Protein AF-A0A245ZNH6-F1 (afdb_monomer_lite)

Structure (mmCIF, N/CA/C/O backbone):
data_AF-A0A245ZNH6-F1
#
_entry.id   AF-A0A245ZNH6-F1
#
loop_
_atom_site.group_P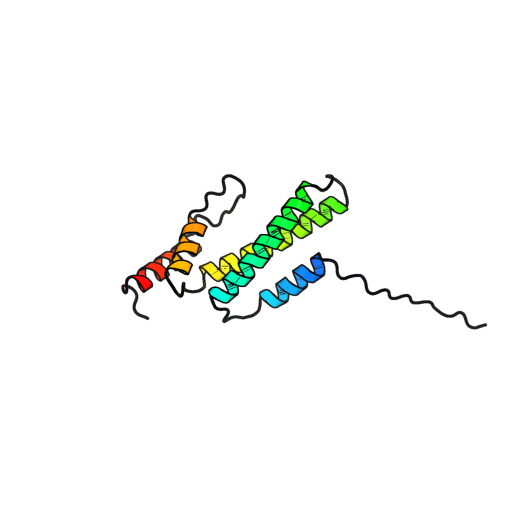DB
_atom_site.id
_atom_site.type_symbol
_atom_site.label_atom_id
_atom_site.label_alt_id
_atom_site.label_comp_id
_atom_site.label_asym_id
_atom_site.label_entity_id
_atom_site.label_seq_id
_atom_site.pdbx_PDB_ins_code
_atom_site.Cartn_x
_atom_site.Cartn_y
_atom_site.Cartn_z
_atom_site.occupancy
_atom_site.B_iso_or_equiv
_atom_site.auth_seq_id
_atom_site.auth_comp_id
_atom_site.auth_asym_id
_atom_site.auth_atom_id
_atom_site.pdbx_PDB_model_num
ATOM 1 N N . MET A 1 1 ? 40.901 -33.409 -37.616 1.00 39.09 1 MET A N 1
ATOM 2 C CA . MET A 1 1 ? 40.575 -31.976 -37.455 1.00 39.09 1 MET A CA 1
ATOM 3 C C . MET A 1 1 ? 39.367 -31.866 -36.542 1.00 39.09 1 MET A C 1
ATOM 5 O O . MET A 1 1 ? 38.276 -32.209 -36.971 1.00 39.09 1 MET A O 1
ATOM 9 N N . ALA A 1 2 ? 39.571 -31.487 -35.281 1.00 34.31 2 ALA A N 1
ATOM 10 C CA . ALA A 1 2 ? 38.491 -31.272 -34.321 1.00 34.31 2 ALA A CA 1
ATOM 11 C C . ALA A 1 2 ? 38.159 -29.775 -34.288 1.00 34.31 2 ALA A C 1
ATOM 13 O O . ALA A 1 2 ? 39.023 -28.964 -33.961 1.00 34.31 2 ALA A O 1
ATOM 14 N N . VAL A 1 3 ? 36.935 -29.412 -34.672 1.00 33.22 3 VAL A N 1
ATOM 15 C CA . VAL A 1 3 ? 36.412 -28.049 -34.529 1.00 33.22 3 VAL A CA 1
ATOM 16 C C . VAL A 1 3 ? 35.752 -27.972 -33.157 1.00 33.22 3 VAL A C 1
ATOM 18 O O . VAL A 1 3 ? 34.724 -28.601 -32.919 1.00 33.22 3 VAL A O 1
ATOM 21 N N . LEU A 1 4 ? 36.391 -27.251 -32.236 1.00 32.94 4 LEU A N 1
ATOM 22 C CA . LEU A 1 4 ? 35.847 -26.948 -30.917 1.00 32.94 4 LEU A CA 1
ATOM 23 C C . LEU A 1 4 ? 34.650 -26.003 -31.067 1.00 32.94 4 LEU A C 1
ATOM 25 O O . LEU A 1 4 ? 34.781 -24.882 -31.557 1.00 32.94 4 LEU A O 1
ATOM 29 N N . ALA A 1 5 ? 33.484 -26.472 -30.629 1.00 37.53 5 ALA A N 1
ATOM 30 C CA . ALA A 1 5 ? 32.302 -25.652 -30.438 1.00 37.53 5 ALA A CA 1
ATOM 31 C C . ALA A 1 5 ? 32.547 -24.677 -29.277 1.00 37.53 5 ALA A C 1
ATOM 33 O O . ALA A 1 5 ? 32.607 -25.078 -28.115 1.00 37.53 5 ALA A O 1
ATOM 34 N N . HIS A 1 6 ? 32.669 -23.385 -29.577 1.00 31.70 6 HIS A N 1
ATOM 35 C CA . HIS A 1 6 ? 32.547 -22.342 -28.565 1.00 31.70 6 HIS A CA 1
ATOM 36 C C . HIS A 1 6 ? 31.063 -22.079 -28.292 1.00 31.70 6 HIS A C 1
ATOM 38 O O . HIS A 1 6 ? 30.454 -21.175 -28.856 1.00 31.70 6 HIS A O 1
ATOM 44 N N . THR A 1 7 ? 30.470 -22.867 -27.397 1.00 37.34 7 THR A N 1
ATOM 45 C CA . THR A 1 7 ? 29.265 -22.458 -26.669 1.00 37.34 7 THR A CA 1
ATOM 46 C C . THR A 1 7 ? 29.677 -21.484 -25.571 1.00 37.34 7 THR A C 1
ATOM 48 O O . THR A 1 7 ? 29.916 -21.876 -24.429 1.00 37.34 7 THR A O 1
ATOM 51 N N . THR A 1 8 ? 29.785 -20.199 -25.899 1.00 36.38 8 THR A N 1
ATOM 52 C CA . THR A 1 8 ? 29.862 -19.134 -24.894 1.00 36.38 8 THR A CA 1
ATOM 53 C C . THR A 1 8 ? 28.456 -18.834 -24.382 1.00 36.38 8 THR A C 1
ATOM 55 O O . THR A 1 8 ? 27.805 -17.864 -24.762 1.00 36.38 8 THR A O 1
ATOM 58 N N . GLY A 1 9 ? 27.977 -19.698 -23.486 1.00 38.03 9 GLY A N 1
ATOM 59 C CA . GLY A 1 9 ? 26.870 -19.386 -22.591 1.00 38.03 9 GLY A CA 1
ATOM 60 C C . GLY A 1 9 ? 27.317 -18.334 -21.580 1.00 38.03 9 GLY A C 1
ATOM 61 O O . GLY A 1 9 ? 27.633 -18.660 -20.441 1.00 38.03 9 GLY A O 1
ATOM 62 N N . ALA A 1 10 ? 27.380 -17.069 -21.998 1.00 31.62 10 ALA A N 1
ATOM 63 C CA . ALA A 1 10 ? 27.399 -15.972 -21.044 1.00 31.62 10 ALA A CA 1
ATOM 64 C C . ALA A 1 10 ? 26.060 -16.015 -20.287 1.00 31.62 10 ALA A C 1
ATOM 66 O O . ALA A 1 10 ? 25.013 -16.040 -20.945 1.00 31.62 10 ALA A O 1
ATOM 67 N N . PRO A 1 11 ? 26.039 -16.040 -18.942 1.00 36.09 11 PRO A N 1
ATOM 68 C CA . PRO A 1 11 ? 24.786 -15.890 -18.225 1.00 36.09 11 PRO A CA 1
ATOM 69 C C . PRO A 1 11 ? 24.198 -14.546 -18.652 1.00 36.09 11 PRO A C 1
ATOM 71 O O . PRO A 1 11 ? 24.822 -13.500 -18.450 1.00 36.09 11 PRO A O 1
ATOM 74 N N . LYS A 1 12 ? 23.024 -14.571 -19.303 1.00 45.28 12 LYS A N 1
ATOM 75 C CA . LYS A 1 12 ? 22.218 -13.366 -19.515 1.00 45.28 12 LYS A CA 1
ATOM 76 C C . LYS A 1 12 ? 22.131 -12.718 -18.141 1.00 45.28 12 LYS A C 1
ATOM 78 O O . LYS A 1 12 ? 21.580 -13.339 -17.236 1.00 45.28 12 LYS A O 1
ATOM 83 N N . ARG A 1 13 ? 22.744 -11.539 -17.957 1.00 40.69 13 ARG A N 1
ATOM 84 C CA . ARG A 1 13 ? 22.545 -10.746 -16.740 1.00 40.69 13 ARG A CA 1
ATOM 85 C C . ARG A 1 13 ? 21.037 -10.678 -16.571 1.00 40.69 13 ARG A C 1
ATOM 87 O O . ARG A 1 13 ? 20.389 -10.084 -17.433 1.00 40.69 13 ARG A O 1
ATOM 94 N N . ALA A 1 14 ? 20.516 -11.366 -15.553 1.00 48.75 14 ALA A N 1
ATOM 95 C CA . ALA A 1 14 ? 19.110 -11.299 -15.205 1.00 48.75 14 ALA A CA 1
ATOM 96 C C . ALA A 1 14 ? 18.775 -9.813 -15.198 1.00 48.75 14 ALA A C 1
ATOM 98 O O . ALA A 1 14 ? 19.482 -9.016 -14.566 1.00 48.75 14 ALA A O 1
ATOM 99 N N . SER A 1 15 ? 17.831 -9.420 -16.046 1.00 61.16 15 SER A N 1
ATOM 100 C CA . SER A 1 15 ? 17.483 -8.017 -16.141 1.00 61.16 15 SER A CA 1
ATOM 101 C C . SER A 1 15 ? 17.012 -7.567 -14.759 1.00 61.16 15 SER A C 1
ATOM 103 O O . SER A 1 15 ? 16.532 -8.373 -13.965 1.00 61.16 15 SER A O 1
ATOM 105 N N . ILE A 1 16 ? 17.169 -6.284 -14.434 1.00 52.31 16 ILE A N 1
ATOM 106 C CA . ILE A 1 16 ? 16.611 -5.742 -13.184 1.00 52.31 16 ILE A CA 1
ATOM 107 C C . ILE A 1 16 ? 15.124 -6.117 -13.076 1.00 52.31 16 ILE A C 1
ATOM 109 O O . ILE A 1 16 ? 14.664 -6.439 -11.990 1.00 52.31 16 ILE A O 1
ATOM 113 N N . LEU A 1 17 ? 14.429 -6.198 -14.216 1.00 49.34 17 LEU A N 1
ATOM 114 C CA . LEU A 1 17 ? 13.075 -6.721 -14.331 1.00 49.34 17 LEU A CA 1
ATOM 115 C C . LEU A 1 17 ? 12.959 -8.190 -13.889 1.00 49.34 17 LEU A C 1
ATOM 117 O O . LEU A 1 17 ? 12.118 -8.478 -13.056 1.00 49.34 17 LEU A O 1
ATOM 121 N N . ASP A 1 18 ? 13.826 -9.100 -14.338 1.00 57.34 18 ASP A N 1
ATOM 122 C CA . ASP A 1 18 ? 13.827 -10.501 -13.873 1.00 57.34 18 ASP A CA 1
ATOM 123 C C . ASP A 1 18 ? 14.125 -10.607 -12.369 1.00 57.34 18 ASP A C 1
ATOM 125 O O . ASP A 1 18 ? 13.572 -11.460 -11.685 1.00 57.34 18 ASP A O 1
ATOM 129 N N . ALA A 1 19 ? 14.972 -9.728 -11.825 1.00 59.16 19 ALA A N 1
ATOM 130 C CA . ALA A 1 19 ? 15.261 -9.683 -10.391 1.00 59.16 19 ALA A CA 1
ATOM 131 C C . ALA A 1 19 ? 14.109 -9.075 -9.565 1.00 59.16 19 ALA A C 1
ATOM 133 O O . ALA A 1 19 ? 13.916 -9.456 -8.410 1.00 59.16 19 ALA A O 1
ATOM 134 N N . VAL A 1 20 ? 13.354 -8.133 -10.139 1.00 56.19 20 VAL A N 1
ATOM 135 C CA . VAL A 1 20 ? 12.144 -7.539 -9.548 1.00 56.19 20 VAL A CA 1
ATOM 136 C C . VAL A 1 20 ? 10.985 -8.534 -9.608 1.00 56.19 20 VAL A C 1
ATOM 138 O O . VAL A 1 20 ? 10.334 -8.751 -8.594 1.00 56.19 20 VAL A O 1
ATOM 141 N N . LEU A 1 21 ? 10.788 -9.212 -10.739 1.00 55.81 21 LEU A N 1
ATOM 142 C CA . LEU A 1 21 ? 9.775 -10.254 -10.922 1.00 55.81 21 LEU A CA 1
ATOM 143 C C . LEU A 1 21 ? 10.086 -11.512 -10.093 1.00 55.81 21 LEU A C 1
ATOM 145 O O . LEU A 1 21 ? 9.203 -12.060 -9.449 1.00 55.81 21 LEU A O 1
ATOM 149 N N . ALA A 1 22 ? 11.350 -11.929 -9.982 1.00 60.00 22 ALA A N 1
ATOM 150 C CA . ALA A 1 22 ? 11.721 -13.016 -9.069 1.00 60.00 22 ALA A CA 1
ATOM 151 C C . ALA A 1 22 ? 11.484 -12.641 -7.593 1.00 60.00 22 ALA A C 1
ATOM 153 O O . ALA A 1 22 ? 11.151 -13.495 -6.771 1.00 60.00 22 ALA A O 1
ATOM 154 N N . ARG A 1 23 ? 11.627 -11.354 -7.241 1.00 58.31 23 ARG A N 1
ATOM 155 C CA . ARG A 1 23 ? 11.219 -10.839 -5.927 1.00 58.31 23 ARG A CA 1
ATOM 156 C C . ARG A 1 23 ? 9.701 -10.766 -5.776 1.00 58.31 23 ARG A C 1
ATOM 158 O O . ARG A 1 23 ? 9.238 -10.956 -4.659 1.00 58.31 23 ARG A O 1
ATOM 165 N N . PHE A 1 24 ? 8.950 -10.532 -6.852 1.00 56.50 24 PHE A N 1
ATOM 166 C CA . PHE A 1 24 ? 7.486 -10.549 -6.873 1.00 56.50 24 PHE A CA 1
ATOM 167 C C . PHE A 1 24 ? 6.943 -11.931 -6.491 1.00 56.50 24 PHE A C 1
ATOM 169 O O . PHE A 1 24 ? 6.176 -12.027 -5.535 1.00 56.50 24 PHE A O 1
ATOM 176 N N . ASP A 1 25 ? 7.429 -13.000 -7.128 1.00 51.19 25 ASP A N 1
ATOM 177 C CA . ASP A 1 25 ? 7.002 -14.376 -6.827 1.00 51.19 25 ASP A CA 1
ATOM 178 C C . ASP A 1 25 ? 7.369 -14.804 -5.397 1.00 51.19 25 ASP A C 1
ATOM 180 O O . ASP A 1 25 ? 6.578 -15.446 -4.708 1.00 51.19 25 ASP A O 1
ATOM 184 N N . ALA A 1 26 ? 8.542 -14.393 -4.903 1.00 53.06 26 ALA A N 1
ATOM 185 C CA . ALA A 1 26 ? 8.954 -14.658 -3.523 1.00 53.06 26 ALA A CA 1
ATOM 186 C C . ALA A 1 26 ? 8.168 -13.823 -2.489 1.00 53.06 26 ALA A C 1
ATOM 188 O O . ALA A 1 26 ? 7.951 -14.265 -1.364 1.00 53.06 26 ALA A O 1
ATOM 189 N N . ALA A 1 27 ? 7.731 -12.616 -2.859 1.00 49.97 27 ALA A N 1
ATOM 190 C CA . ALA A 1 27 ? 6.948 -11.712 -2.020 1.00 49.97 27 ALA A CA 1
ATOM 191 C C . ALA A 1 27 ? 5.451 -12.088 -2.000 1.00 49.97 27 ALA A C 1
ATOM 193 O O . ALA A 1 27 ? 4.753 -11.844 -1.013 1.00 49.97 27 ALA A O 1
ATOM 194 N N . ALA A 1 28 ? 4.925 -12.705 -3.053 1.00 48.62 28 ALA A N 1
ATOM 195 C CA . ALA A 1 28 ? 3.523 -13.106 -3.123 1.00 48.62 28 ALA A CA 1
ATOM 196 C C . ALA A 1 28 ? 3.134 -14.211 -2.111 1.00 48.62 28 ALA A C 1
ATOM 198 O O . ALA A 1 28 ? 1.945 -14.439 -1.905 1.00 48.62 28 ALA A O 1
ATOM 199 N N . GLY A 1 29 ? 4.094 -14.877 -1.452 1.00 52.59 29 GLY A N 1
ATOM 200 C CA . GLY A 1 29 ? 3.876 -16.202 -0.858 1.00 52.59 29 GLY A CA 1
ATOM 201 C C . GLY A 1 29 ? 4.198 -16.406 0.626 1.00 52.59 29 GLY A C 1
ATOM 202 O O . GLY A 1 29 ? 4.803 -17.423 0.951 1.00 52.59 29 GLY A O 1
ATOM 203 N N . ALA A 1 30 ? 3.753 -15.535 1.535 1.00 56.19 30 ALA A N 1
ATOM 204 C CA . ALA A 1 30 ? 3.636 -15.912 2.950 1.00 56.19 30 ALA A CA 1
ATOM 205 C C . ALA A 1 30 ? 2.232 -15.551 3.476 1.00 56.19 30 ALA A C 1
ATOM 207 O O . ALA A 1 30 ? 1.948 -14.368 3.668 1.00 56.19 30 ALA A O 1
ATOM 208 N N . PRO A 1 31 ? 1.326 -16.534 3.666 1.00 57.94 31 PRO A N 1
ATOM 209 C CA . PRO A 1 31 ? -0.058 -16.289 4.091 1.00 57.94 31 PRO A CA 1
ATOM 210 C C . PRO A 1 31 ? -0.186 -15.588 5.455 1.00 57.94 31 PRO A C 1
ATOM 212 O O . PRO A 1 31 ? -1.238 -15.020 5.730 1.00 57.94 31 PRO A O 1
ATOM 215 N N . ASP A 1 32 ? 0.894 -15.545 6.241 1.00 68.62 32 ASP A N 1
ATOM 216 C CA . ASP A 1 32 ? 0.913 -15.037 7.616 1.00 68.62 32 ASP A CA 1
ATOM 217 C C . ASP A 1 32 ? 1.797 -13.786 7.812 1.00 68.62 32 ASP A C 1
ATOM 219 O O . ASP A 1 32 ? 2.189 -13.495 8.941 1.00 68.62 32 ASP A O 1
ATOM 223 N N . ASP A 1 33 ? 2.144 -13.049 6.745 1.00 80.31 33 ASP A N 1
ATOM 224 C CA . ASP A 1 33 ? 2.940 -11.817 6.895 1.00 80.31 33 ASP A CA 1
ATOM 225 C C . ASP A 1 33 ? 2.241 -10.833 7.858 1.00 80.31 33 ASP A C 1
ATOM 227 O O . ASP A 1 33 ? 1.081 -10.445 7.659 1.00 80.31 33 ASP A O 1
ATOM 231 N N . SER A 1 34 ? 2.974 -10.376 8.874 1.00 90.62 34 SER A N 1
ATOM 232 C CA . SER A 1 34 ? 2.517 -9.314 9.772 1.00 90.62 34 SER A CA 1
ATOM 233 C C . SER A 1 34 ? 2.360 -7.985 9.028 1.00 90.62 34 SER A C 1
ATOM 235 O O . SER A 1 34 ? 2.960 -7.749 7.973 1.00 90.62 34 SER A O 1
ATOM 237 N N . TRP A 1 35 ? 1.571 -7.065 9.591 1.00 92.44 35 TRP A N 1
ATOM 238 C CA . TRP A 1 35 ? 1.404 -5.737 8.995 1.00 92.44 35 TRP A CA 1
ATOM 239 C C . TRP A 1 35 ? 2.748 -4.999 8.885 1.00 92.44 35 TRP A C 1
ATOM 241 O O . TRP A 1 35 ? 3.003 -4.313 7.898 1.00 92.44 35 TRP A O 1
ATOM 251 N N . GLU A 1 36 ? 3.635 -5.166 9.864 1.00 92.31 36 GLU A N 1
ATOM 252 C CA . GLU A 1 36 ? 4.966 -4.567 9.911 1.00 92.31 36 GLU A CA 1
ATOM 253 C C . GLU A 1 36 ? 5.882 -5.090 8.800 1.00 92.31 36 GLU A C 1
ATOM 255 O O . GLU A 1 36 ? 6.583 -4.300 8.160 1.00 92.31 36 GLU A O 1
ATOM 260 N N . GLU A 1 37 ? 5.8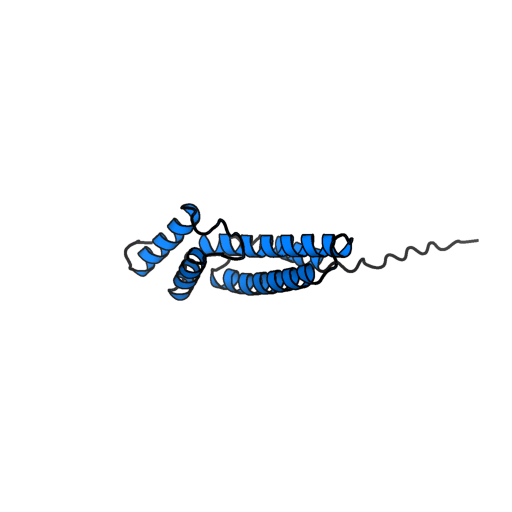55 -6.395 8.528 1.00 91.38 37 GLU A N 1
ATOM 261 C CA . GLU A 1 37 ? 6.609 -7.003 7.425 1.00 91.38 37 GLU A CA 1
ATOM 262 C C . GLU A 1 37 ? 6.085 -6.529 6.070 1.00 91.38 37 GLU A C 1
ATOM 264 O O . GLU A 1 37 ? 6.871 -6.160 5.189 1.00 91.38 37 GLU A O 1
ATOM 269 N N . LEU A 1 38 ? 4.760 -6.465 5.913 1.00 90.56 38 LEU A N 1
ATOM 270 C CA . LEU A 1 38 ? 4.133 -5.915 4.715 1.00 90.56 38 LEU A CA 1
ATOM 271 C C . LEU A 1 38 ? 4.497 -4.440 4.524 1.00 90.56 38 LEU A C 1
ATOM 273 O O . LEU A 1 38 ? 4.884 -4.053 3.425 1.00 90.56 38 LEU A O 1
ATOM 277 N N . HIS A 1 39 ? 4.466 -3.628 5.582 1.00 92.31 39 HIS A N 1
ATOM 278 C CA . HIS A 1 39 ? 4.829 -2.213 5.518 1.00 92.31 39 HIS A CA 1
ATOM 279 C C . HIS A 1 39 ? 6.309 -2.009 5.165 1.00 92.31 39 HIS A C 1
ATOM 281 O O . HIS A 1 39 ? 6.633 -1.157 4.336 1.00 92.31 39 HIS A O 1
ATOM 287 N N . ALA A 1 40 ? 7.220 -2.810 5.725 1.00 90.25 40 ALA A N 1
ATOM 288 C CA . ALA A 1 40 ? 8.636 -2.765 5.360 1.00 90.25 40 ALA A CA 1
ATOM 289 C C . ALA A 1 40 ? 8.848 -3.090 3.872 1.00 90.25 40 ALA A C 1
ATOM 291 O O . ALA A 1 40 ? 9.613 -2.414 3.182 1.00 90.25 40 ALA A O 1
ATOM 292 N N . ARG A 1 41 ? 8.128 -4.088 3.352 1.00 87.25 41 ARG A N 1
ATOM 293 C CA . ARG A 1 41 ? 8.167 -4.460 1.933 1.00 87.25 41 ARG A CA 1
ATOM 294 C C . ARG A 1 41 ? 7.518 -3.409 1.039 1.00 87.25 41 ARG A C 1
ATOM 296 O O . ARG A 1 41 ? 8.048 -3.134 -0.035 1.00 87.25 41 ARG A O 1
ATOM 303 N N . TRP A 1 42 ? 6.436 -2.782 1.493 1.00 90.12 42 TRP A N 1
ATOM 304 C CA . TRP A 1 42 ? 5.784 -1.681 0.792 1.00 90.12 42 TRP A CA 1
ATOM 305 C C . TRP A 1 42 ? 6.725 -0.491 0.613 1.00 90.12 42 TRP A C 1
ATOM 307 O O . TRP A 1 42 ? 6.790 0.066 -0.477 1.00 90.12 42 TRP A O 1
ATOM 317 N N . LEU A 1 43 ? 7.515 -0.131 1.631 1.00 87.44 43 LEU A N 1
ATOM 318 C CA . LEU A 1 43 ? 8.506 0.946 1.508 1.00 87.44 43 LEU A CA 1
ATOM 319 C C . LEU A 1 43 ? 9.517 0.663 0.388 1.00 87.44 43 LEU A C 1
ATOM 321 O O . LEU A 1 43 ? 9.795 1.545 -0.423 1.00 87.44 43 LEU A O 1
ATOM 325 N N . VAL A 1 44 ? 10.010 -0.576 0.298 1.00 85.56 44 VAL A N 1
ATOM 326 C CA . VAL A 1 44 ? 10.921 -1.000 -0.778 1.00 85.56 44 VAL A CA 1
ATOM 327 C C . VAL A 1 44 ? 10.226 -0.957 -2.141 1.00 85.56 44 VAL A C 1
ATOM 329 O O . VAL A 1 44 ? 10.804 -0.448 -3.102 1.00 85.56 44 VAL A O 1
ATOM 332 N N . ALA A 1 45 ? 8.992 -1.456 -2.230 1.00 83.12 45 ALA A N 1
ATOM 333 C CA . ALA A 1 45 ? 8.215 -1.465 -3.467 1.00 83.12 45 ALA A CA 1
ATOM 334 C C . ALA A 1 45 ? 7.899 -0.058 -3.969 1.00 83.12 45 ALA A C 1
ATOM 336 O O . ALA A 1 45 ? 8.132 0.245 -5.136 1.00 83.12 45 ALA A O 1
ATOM 337 N N . ARG A 1 46 ? 7.478 0.833 -3.073 1.00 87.31 46 ARG A N 1
ATOM 338 C CA . ARG A 1 46 ? 7.222 2.243 -3.361 1.00 87.31 46 ARG A CA 1
ATOM 339 C C . ARG A 1 46 ? 8.470 2.953 -3.870 1.00 87.31 46 ARG A C 1
ATOM 341 O O . ARG A 1 46 ? 8.405 3.708 -4.837 1.00 87.31 46 ARG A O 1
ATOM 348 N N . ASP A 1 47 ? 9.612 2.741 -3.224 1.00 84.12 47 ASP A N 1
ATOM 349 C CA . ASP A 1 47 ? 10.855 3.395 -3.630 1.00 84.12 47 ASP A CA 1
ATOM 350 C C . ASP A 1 47 ? 11.343 2.865 -4.993 1.00 84.12 47 ASP A C 1
ATOM 352 O O . ASP A 1 47 ? 11.839 3.646 -5.813 1.00 84.12 47 ASP A O 1
ATOM 356 N N . ALA A 1 48 ? 11.127 1.575 -5.276 1.00 81.12 48 ALA A N 1
ATOM 357 C CA . ALA A 1 48 ? 11.377 0.971 -6.583 1.00 81.12 48 ALA A CA 1
ATOM 358 C C . ALA A 1 48 ? 10.431 1.510 -7.670 1.00 81.12 48 ALA A C 1
ATOM 360 O O . ALA A 1 48 ? 10.915 1.904 -8.731 1.00 81.12 48 ALA A O 1
ATOM 361 N N . ALA A 1 49 ? 9.126 1.607 -7.395 1.00 83.88 49 ALA A N 1
ATOM 362 C CA . ALA A 1 49 ? 8.132 2.167 -8.312 1.00 83.88 49 ALA A CA 1
ATOM 363 C C . ALA A 1 49 ? 8.463 3.619 -8.671 1.00 83.88 49 ALA A C 1
ATOM 365 O O . ALA A 1 49 ? 8.576 3.966 -9.843 1.00 83.88 49 ALA A O 1
ATOM 366 N N . LYS A 1 50 ? 8.791 4.447 -7.671 1.00 85.12 50 LYS A N 1
ATOM 367 C CA . LYS A 1 50 ? 9.250 5.827 -7.895 1.00 85.12 50 LYS A CA 1
ATOM 368 C C . LYS A 1 50 ? 10.534 5.904 -8.719 1.00 85.12 50 LYS A C 1
ATOM 370 O O . LYS A 1 50 ? 10.725 6.853 -9.477 1.00 85.12 50 LYS A O 1
ATOM 375 N N . ALA A 1 51 ? 11.461 4.966 -8.537 1.00 82.62 51 ALA A N 1
ATOM 376 C CA . ALA A 1 51 ? 12.681 4.920 -9.337 1.00 82.62 51 ALA A CA 1
ATOM 377 C C . ALA A 1 51 ? 12.395 4.520 -10.792 1.00 82.62 51 ALA A C 1
ATOM 379 O O . ALA A 1 51 ? 12.965 5.124 -11.702 1.00 82.62 51 ALA A O 1
ATOM 380 N N . ALA A 1 52 ? 11.500 3.555 -11.007 1.00 83.31 52 ALA A N 1
ATOM 381 C CA . ALA A 1 52 ? 11.072 3.123 -12.331 1.00 83.31 52 ALA A CA 1
ATOM 382 C C . ALA A 1 52 ? 10.287 4.221 -13.067 1.00 83.31 52 ALA A C 1
ATOM 384 O O . ALA A 1 52 ? 10.581 4.475 -14.232 1.00 83.31 52 ALA A O 1
ATOM 385 N N . GLU A 1 53 ? 9.395 4.939 -12.376 1.00 87.94 53 GLU A N 1
ATOM 386 C CA . GLU A 1 53 ? 8.679 6.116 -12.893 1.00 87.94 53 GLU A CA 1
ATOM 387 C C . GLU A 1 53 ? 9.660 7.178 -13.398 1.00 87.94 53 GLU A C 1
ATOM 389 O O . GLU A 1 53 ? 9.621 7.579 -14.558 1.00 87.94 53 GLU A O 1
ATOM 394 N N . ARG A 1 54 ? 10.624 7.584 -12.557 1.00 86.50 54 ARG A N 1
ATOM 395 C CA . ARG A 1 54 ? 11.644 8.569 -12.953 1.00 86.50 54 ARG A CA 1
ATOM 396 C C . ARG A 1 54 ? 12.452 8.107 -14.161 1.00 86.50 54 ARG A C 1
ATOM 398 O O . ARG A 1 54 ? 12.798 8.921 -15.015 1.00 86.50 54 ARG A O 1
ATOM 405 N N . HIS A 1 55 ? 12.784 6.820 -14.231 1.00 82.62 55 HIS A N 1
ATOM 406 C CA . HIS A 1 55 ? 13.508 6.282 -15.377 1.00 82.62 55 HIS A CA 1
ATOM 407 C C . HIS A 1 55 ? 12.657 6.317 -16.652 1.00 82.62 55 HIS A C 1
ATOM 409 O O . HIS A 1 55 ? 13.146 6.749 -17.693 1.00 82.62 55 HIS A O 1
ATOM 415 N N . TYR A 1 56 ? 11.387 5.922 -16.567 1.00 82.88 56 TYR A N 1
ATOM 416 C CA . TYR A 1 56 ? 10.442 5.989 -17.677 1.00 82.88 56 TYR A CA 1
ATOM 417 C C . TYR A 1 56 ? 10.290 7.419 -18.209 1.00 82.88 56 TYR A C 1
ATOM 419 O O . TYR A 1 56 ? 10.568 7.651 -19.382 1.00 82.88 56 TYR A O 1
ATOM 427 N N . LEU A 1 57 ? 10.010 8.391 -17.335 1.00 85.62 57 LEU A N 1
ATOM 428 C CA . LEU A 1 57 ? 9.815 9.804 -17.696 1.00 85.62 57 LEU A CA 1
ATOM 429 C C . LEU A 1 57 ? 11.055 10.486 -18.299 1.00 85.62 57 LEU A C 1
ATOM 431 O O . LEU A 1 57 ? 10.952 11.557 -18.890 1.00 85.62 57 LEU A O 1
ATOM 435 N N . THR A 1 58 ? 12.239 9.898 -18.129 1.00 87.88 58 THR A N 1
ATOM 436 C CA . THR A 1 58 ? 13.502 10.413 -18.686 1.00 87.88 58 THR A CA 1
ATOM 437 C C . THR A 1 58 ? 13.965 9.648 -19.923 1.00 87.88 58 THR A C 1
ATOM 439 O O . THR A 1 58 ? 14.996 9.987 -20.508 1.00 87.88 58 THR A O 1
ATOM 442 N N . THR A 1 59 ? 13.224 8.618 -20.336 1.00 85.69 59 THR A N 1
ATOM 443 C CA . THR A 1 59 ? 13.547 7.814 -21.514 1.00 85.69 59 THR A CA 1
ATOM 444 C C . THR A 1 59 ? 12.882 8.402 -22.757 1.00 85.69 59 THR A C 1
ATOM 446 O O . THR A 1 59 ? 11.772 8.910 -22.703 1.00 85.69 59 THR A O 1
ATOM 449 N N . VAL A 1 60 ? 13.572 8.348 -23.899 1.00 81.94 60 VAL A N 1
ATOM 450 C CA . VAL A 1 60 ? 13.060 8.897 -25.163 1.00 81.94 60 VAL A CA 1
ATOM 451 C C . VAL A 1 60 ? 11.910 8.042 -25.693 1.00 81.94 60 VAL A C 1
ATOM 453 O O . VAL A 1 60 ? 12.102 6.852 -25.971 1.00 81.94 60 VAL A O 1
ATOM 456 N N . ASP A 1 61 ? 10.752 8.667 -25.884 1.00 83.12 61 ASP A N 1
ATOM 457 C CA . ASP A 1 61 ? 9.547 8.037 -26.421 1.00 83.12 61 ASP A CA 1
ATOM 458 C C . ASP A 1 61 ? 9.761 7.374 -27.786 1.00 83.12 61 ASP A C 1
ATOM 460 O O . ASP A 1 61 ? 10.546 7.824 -28.623 1.00 83.12 61 ASP A O 1
ATOM 464 N N . GLY A 1 62 ? 9.051 6.265 -28.008 1.00 75.31 62 GLY A N 1
ATOM 465 C CA . GLY A 1 62 ? 9.101 5.501 -29.258 1.00 75.31 62 GLY A CA 1
ATOM 466 C C . GLY A 1 62 ? 10.360 4.646 -29.440 1.00 75.31 62 GLY A C 1
ATOM 467 O O . GLY A 1 62 ? 10.571 4.084 -30.515 1.00 75.31 62 GLY A O 1
ATOM 468 N N . THR A 1 63 ? 11.207 4.528 -28.413 1.00 81.56 63 THR A N 1
ATOM 469 C CA . THR A 1 63 ? 12.385 3.651 -28.441 1.00 81.56 63 THR A CA 1
ATOM 470 C C . THR A 1 63 ? 12.113 2.306 -27.751 1.00 81.56 63 THR A C 1
ATOM 472 O O . THR A 1 63 ? 11.372 2.257 -26.770 1.00 81.56 63 THR A O 1
ATOM 475 N N . PRO A 1 64 ? 12.805 1.213 -28.139 1.00 79.62 64 PRO A N 1
ATOM 476 C CA . PRO A 1 64 ? 12.748 -0.055 -27.399 1.00 79.62 64 PRO A CA 1
ATOM 477 C C . PRO A 1 64 ? 13.178 0.061 -25.925 1.00 79.62 64 PRO A C 1
ATOM 479 O O . PRO A 1 64 ? 12.874 -0.812 -25.107 1.00 79.62 64 PRO A O 1
ATOM 482 N N . ALA A 1 65 ? 13.932 1.114 -25.588 1.00 76.12 65 ALA A N 1
ATOM 483 C CA . ALA A 1 65 ? 14.285 1.449 -24.216 1.00 76.12 65 ALA A CA 1
ATOM 484 C C . ALA A 1 65 ? 13.081 2.017 -23.449 1.00 76.12 65 ALA A C 1
ATOM 486 O O . ALA A 1 65 ? 12.863 1.591 -22.318 1.00 76.12 65 ALA A O 1
ATOM 487 N N . CYS A 1 66 ? 12.273 2.887 -24.069 1.00 81.25 66 CYS A N 1
ATOM 488 C CA . CYS A 1 66 ? 11.033 3.405 -23.481 1.00 81.25 66 CYS A CA 1
ATOM 489 C C . CYS A 1 66 ? 10.042 2.270 -23.204 1.00 81.25 66 CYS A C 1
ATOM 491 O O . CYS A 1 66 ? 9.592 2.127 -22.072 1.00 81.25 66 CYS A O 1
ATOM 493 N N . ASP A 1 67 ? 9.837 1.353 -24.156 1.00 81.81 67 ASP A N 1
ATOM 494 C CA . ASP A 1 67 ? 8.970 0.182 -23.951 1.00 81.81 67 ASP A CA 1
ATOM 495 C C . ASP A 1 67 ? 9.415 -0.685 -22.762 1.00 81.81 67 ASP A C 1
ATOM 497 O O . ASP A 1 67 ? 8.605 -1.250 -22.024 1.00 81.81 67 ASP A O 1
ATOM 501 N N . ARG A 1 68 ? 10.732 -0.841 -22.580 1.00 80.88 68 ARG A N 1
ATOM 502 C CA . ARG A 1 68 ? 11.293 -1.597 -21.455 1.00 80.88 68 ARG A CA 1
ATOM 503 C C . ARG A 1 68 ? 11.131 -0.841 -20.137 1.00 80.88 68 ARG A C 1
ATOM 505 O O . ARG A 1 68 ? 10.842 -1.481 -19.126 1.00 80.88 68 ARG A O 1
ATOM 512 N N . ALA A 1 69 ? 11.328 0.474 -20.144 1.00 79.44 69 ALA A N 1
ATOM 513 C CA . ALA A 1 69 ? 11.132 1.318 -18.975 1.00 79.44 69 ALA A CA 1
ATOM 514 C C . ALA A 1 69 ? 9.655 1.327 -18.547 1.00 79.44 69 ALA A C 1
ATOM 516 O O . ALA A 1 69 ? 9.388 1.122 -17.368 1.00 79.44 69 ALA A O 1
ATOM 517 N N . GLY A 1 70 ? 8.719 1.416 -19.499 1.00 85.50 70 GLY A N 1
ATOM 518 C CA . GLY A 1 70 ? 7.275 1.323 -19.265 1.00 85.50 70 GLY A CA 1
ATOM 519 C C . GLY A 1 70 ? 6.877 -0.007 -18.627 1.00 85.50 70 GLY A C 1
ATOM 520 O O . GLY A 1 70 ? 6.324 -0.021 -17.537 1.00 85.50 70 GLY A O 1
ATOM 521 N N . ARG A 1 71 ? 7.300 -1.144 -19.199 1.00 85.69 71 ARG A N 1
ATOM 522 C CA . ARG A 1 71 ? 7.046 -2.462 -18.577 1.00 85.69 71 ARG A CA 1
ATOM 523 C C . ARG A 1 71 ? 7.642 -2.603 -17.176 1.00 85.69 71 ARG A C 1
ATOM 525 O O . ARG A 1 71 ? 7.081 -3.296 -16.337 1.00 85.69 71 ARG A O 1
ATOM 532 N N . THR A 1 72 ? 8.803 -1.993 -16.933 1.00 81.56 72 THR A N 1
ATOM 533 C CA . THR A 1 72 ? 9.442 -2.037 -15.609 1.00 81.56 72 THR A CA 1
ATOM 534 C C . THR A 1 72 ? 8.667 -1.200 -14.603 1.00 81.56 72 THR A C 1
ATOM 536 O O . THR A 1 72 ? 8.439 -1.662 -13.489 1.00 81.56 72 THR A O 1
ATOM 539 N N . ARG A 1 73 ? 8.243 -0.000 -15.008 1.00 86.12 73 ARG A N 1
ATOM 540 C CA . ARG A 1 73 ? 7.355 0.872 -14.243 1.00 86.12 73 ARG A CA 1
ATOM 541 C C . ARG A 1 73 ? 6.079 0.120 -13.876 1.00 86.12 73 ARG A C 1
ATOM 543 O O . ARG A 1 73 ? 5.844 -0.077 -12.686 1.00 86.12 73 ARG A O 1
ATOM 550 N N . ASP A 1 74 ? 5.342 -0.386 -14.858 1.00 85.75 74 ASP A N 1
ATOM 551 C CA . ASP A 1 74 ? 4.067 -1.073 -14.635 1.00 85.75 74 ASP A CA 1
ATOM 552 C C . ASP A 1 74 ? 4.228 -2.249 -13.65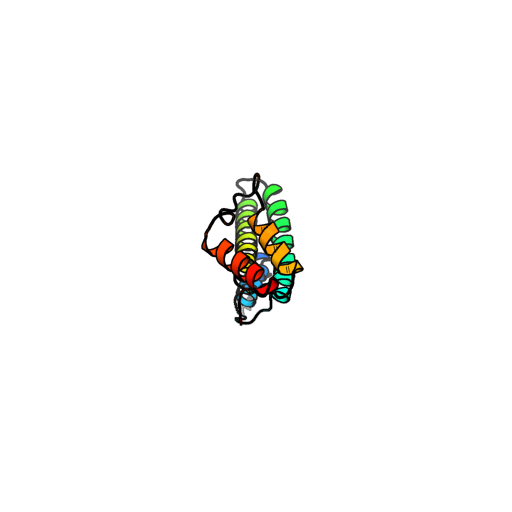8 1.00 85.75 74 ASP A C 1
ATOM 554 O O . ASP A 1 74 ? 3.542 -2.298 -12.640 1.00 85.75 74 ASP A O 1
ATOM 558 N N . ALA A 1 75 ? 5.230 -3.112 -13.864 1.00 81.19 75 ALA A N 1
ATOM 559 C CA . ALA A 1 75 ? 5.503 -4.237 -12.966 1.00 81.19 75 ALA A CA 1
ATOM 560 C C . ALA A 1 75 ? 5.817 -3.801 -11.520 1.00 81.19 75 ALA A C 1
ATOM 562 O O . ALA A 1 75 ? 5.418 -4.459 -10.559 1.00 81.19 75 ALA A O 1
ATOM 563 N N . THR A 1 76 ? 6.539 -2.690 -11.332 1.00 80.38 76 THR A N 1
ATOM 564 C CA . THR A 1 76 ? 6.824 -2.172 -9.984 1.00 80.38 76 THR A CA 1
ATOM 565 C C . THR A 1 76 ? 5.601 -1.556 -9.305 1.00 80.38 76 THR A C 1
ATOM 567 O O . THR A 1 76 ? 5.460 -1.712 -8.091 1.00 80.38 76 THR A O 1
ATOM 570 N N . PHE A 1 77 ? 4.705 -0.910 -10.057 1.00 83.75 77 PHE A N 1
ATOM 571 C CA . PHE A 1 77 ? 3.433 -0.411 -9.527 1.00 83.75 77 PHE A CA 1
ATOM 572 C C . PHE A 1 77 ? 2.481 -1.557 -9.187 1.00 83.75 77 PHE A C 1
ATOM 574 O O . PHE A 1 77 ? 1.918 -1.566 -8.097 1.00 83.75 77 PHE A O 1
ATOM 581 N N . GLU A 1 78 ? 2.361 -2.569 -10.048 1.00 82.25 78 GLU A N 1
ATOM 582 C CA . GLU A 1 78 ? 1.582 -3.780 -9.758 1.00 82.25 78 GLU A CA 1
ATOM 583 C C . GLU A 1 78 ? 2.061 -4.461 -8.470 1.00 82.25 78 GLU A C 1
ATOM 585 O O . GLU A 1 78 ? 1.252 -4.842 -7.622 1.00 82.25 78 GLU A O 1
ATOM 590 N N . TRP A 1 79 ? 3.379 -4.554 -8.271 1.00 80.88 79 TRP A N 1
ATOM 591 C CA . TRP A 1 79 ? 3.956 -5.095 -7.042 1.00 80.88 79 TRP A CA 1
ATOM 592 C C . TRP A 1 79 ? 3.616 -4.266 -5.801 1.00 80.88 79 TRP A C 1
ATOM 594 O O . TRP A 1 79 ? 3.229 -4.825 -4.771 1.00 80.88 79 TRP A O 1
ATOM 604 N N . MET A 1 80 ? 3.753 -2.943 -5.892 1.00 86.19 80 MET A N 1
ATOM 605 C CA . MET A 1 80 ? 3.395 -2.030 -4.808 1.00 86.19 80 MET A CA 1
ATOM 606 C C . MET A 1 80 ? 1.912 -2.176 -4.447 1.00 86.19 80 MET A C 1
ATOM 608 O O . MET A 1 80 ? 1.599 -2.433 -3.284 1.00 86.19 80 MET A O 1
ATOM 612 N N . ASN A 1 81 ? 1.027 -2.128 -5.443 1.00 83.81 81 ASN A N 1
ATOM 613 C CA . ASN A 1 81 ? -0.423 -2.233 -5.275 1.00 83.81 81 ASN A CA 1
ATOM 614 C C . ASN A 1 81 ? -0.832 -3.581 -4.661 1.00 83.81 81 ASN A C 1
ATOM 616 O O . ASN A 1 81 ? -1.706 -3.640 -3.796 1.00 83.81 81 ASN A O 1
ATOM 620 N N . ALA A 1 82 ? -0.170 -4.677 -5.045 1.00 82.31 82 ALA A N 1
ATOM 621 C CA . ALA A 1 82 ? -0.416 -5.990 -4.453 1.00 82.31 82 ALA A CA 1
ATOM 622 C C . ALA A 1 82 ? -0.084 -6.024 -2.949 1.00 82.31 82 ALA A C 1
ATOM 624 O O . ALA A 1 82 ? -0.817 -6.628 -2.163 1.00 82.31 82 ALA A O 1
ATOM 625 N N . ILE A 1 83 ? 1.003 -5.369 -2.523 1.00 85.50 83 ILE A N 1
ATOM 626 C CA . ILE A 1 83 ? 1.346 -5.258 -1.098 1.00 85.50 83 ILE A CA 1
ATOM 627 C C . ILE A 1 83 ? 0.339 -4.361 -0.372 1.00 85.50 83 ILE A C 1
ATOM 629 O O . ILE A 1 83 ? -0.088 -4.709 0.727 1.00 85.50 83 ILE A O 1
ATOM 633 N N . GLU A 1 84 ? -0.077 -3.248 -0.979 1.00 87.25 84 GLU A N 1
ATOM 634 C CA . GLU A 1 84 ? -1.080 -2.337 -0.410 1.00 87.25 84 GLU A CA 1
ATOM 635 C C . GLU A 1 84 ? -2.405 -3.048 -0.135 1.00 87.25 84 GLU A C 1
ATOM 637 O O . GLU A 1 84 ? -2.920 -2.971 0.982 1.00 87.25 84 GLU A O 1
ATOM 642 N N . GLY A 1 85 ? -2.913 -3.818 -1.102 1.00 83.81 85 GLY A N 1
ATOM 643 C CA . GLY A 1 85 ? -4.128 -4.615 -0.925 1.00 83.81 85 GLY A CA 1
ATOM 644 C C . GLY A 1 85 ? -4.020 -5.584 0.256 1.00 83.81 85 GLY A C 1
ATOM 645 O O . GLY A 1 85 ? -4.930 -5.675 1.083 1.00 83.81 85 GLY A O 1
ATOM 646 N N . ARG A 1 86 ? -2.866 -6.247 0.412 1.00 86.94 86 ARG A N 1
ATOM 647 C CA . ARG A 1 86 ? -2.603 -7.124 1.565 1.00 86.94 86 ARG A CA 1
ATOM 648 C C . ARG A 1 86 ? -2.545 -6.346 2.877 1.00 86.94 86 ARG A C 1
ATOM 650 O O . ARG A 1 86 ? -3.154 -6.769 3.851 1.00 86.94 86 ARG A O 1
ATOM 657 N N . MET A 1 87 ? -1.874 -5.195 2.911 1.00 89.94 87 MET A N 1
ATOM 658 C CA . MET A 1 87 ? -1.817 -4.341 4.104 1.00 89.94 87 MET A CA 1
ATOM 659 C C . MET A 1 87 ? -3.200 -3.862 4.547 1.00 89.94 87 MET A C 1
ATOM 661 O O . MET A 1 87 ? -3.461 -3.791 5.748 1.00 89.94 87 MET A O 1
ATOM 665 N N . LEU A 1 88 ? -4.081 -3.527 3.601 1.00 88.25 88 LEU A N 1
ATOM 666 C CA . LEU A 1 88 ? -5.456 -3.118 3.889 1.00 88.25 88 LEU A CA 1
ATOM 667 C C . LEU A 1 88 ? -6.272 -4.273 4.482 1.00 88.25 88 LEU A C 1
ATOM 669 O O . LEU A 1 88 ? -7.005 -4.050 5.449 1.00 88.25 88 LEU A O 1
ATOM 673 N N . ALA A 1 89 ? -6.084 -5.492 3.969 1.00 86.31 89 ALA A N 1
ATOM 674 C CA . ALA A 1 89 ? -6.750 -6.700 4.454 1.00 86.31 89 ALA A CA 1
ATOM 675 C C . ALA A 1 89 ? -6.233 -7.187 5.824 1.00 86.31 89 ALA A C 1
ATOM 677 O O . ALA A 1 89 ? -7.020 -7.674 6.635 1.00 86.31 89 ALA A O 1
ATOM 678 N N . THR A 1 90 ? -4.937 -7.041 6.115 1.00 90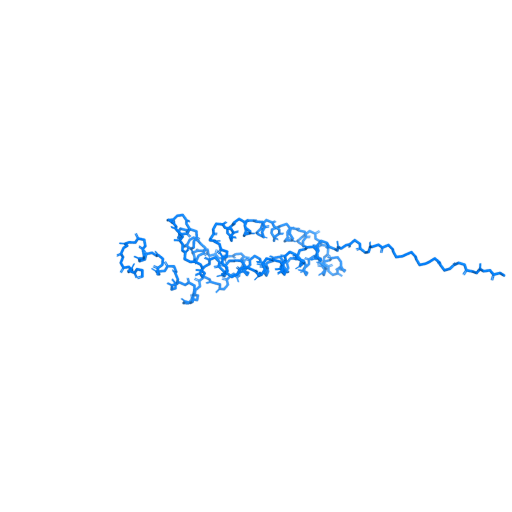.00 90 THR A N 1
ATOM 679 C CA . THR A 1 90 ? -4.337 -7.471 7.391 1.00 90.00 90 THR A CA 1
ATOM 680 C C . THR A 1 90 ? -4.798 -6.576 8.545 1.00 90.00 90 THR A C 1
ATOM 682 O O . THR A 1 90 ? -4.632 -5.360 8.445 1.00 90.00 90 THR A O 1
ATOM 685 N N . PRO A 1 91 ? -5.320 -7.112 9.668 1.00 91.69 91 PRO A N 1
ATOM 686 C CA . PRO A 1 91 ? -5.745 -6.302 10.813 1.00 91.69 91 PRO A CA 1
ATOM 687 C C . PRO A 1 91 ? -4.647 -5.358 11.314 1.00 91.69 91 PRO A C 1
ATOM 689 O O . PRO A 1 91 ? -3.498 -5.759 11.471 1.00 91.69 91 PRO A O 1
ATOM 692 N N . ALA A 1 92 ? -4.990 -4.103 11.599 1.00 93.69 92 ALA A N 1
ATOM 693 C CA . ALA A 1 92 ? -4.033 -3.095 12.053 1.00 93.69 92 ALA A CA 1
ATOM 694 C C . ALA A 1 92 ? -3.560 -3.376 13.497 1.00 93.69 92 ALA A C 1
ATOM 696 O O . ALA A 1 92 ? -4.318 -3.145 14.439 1.00 93.69 92 ALA A O 1
ATOM 697 N N . PRO A 1 93 ? -2.317 -3.803 13.754 1.00 93.69 93 PRO A N 1
ATOM 698 C CA . PRO A 1 93 ? -1.905 -4.225 15.099 1.00 93.69 93 PRO A CA 1
ATOM 699 C C . PRO A 1 93 ? -1.930 -3.087 16.135 1.00 93.69 93 PRO A C 1
ATOM 701 O O . PRO A 1 93 ? -2.107 -3.328 17.326 1.00 93.69 93 PRO A O 1
ATOM 704 N N . HIS A 1 94 ? -1.802 -1.836 15.686 1.00 94.69 94 HIS A N 1
ATOM 705 C CA . HIS A 1 94 ? -1.690 -0.653 16.538 1.00 94.69 94 HIS A CA 1
ATOM 706 C C . HIS A 1 94 ? -2.188 0.619 15.826 1.00 94.69 94 HIS A C 1
ATOM 708 O O . HIS A 1 94 ? -2.281 0.655 14.596 1.00 94.69 94 HIS A O 1
ATOM 714 N N . GLN A 1 95 ? -2.414 1.704 16.574 1.00 94.94 95 GLN A N 1
ATOM 715 C CA . GLN A 1 95 ? -2.961 2.975 16.059 1.00 94.94 95 GLN A CA 1
ATOM 716 C C . GLN A 1 95 ? -2.221 3.528 14.833 1.00 94.94 95 GLN A C 1
ATOM 718 O O . GLN A 1 95 ? -2.855 4.004 13.899 1.00 94.94 95 GLN A O 1
ATOM 723 N N . ARG A 1 96 ? -0.889 3.402 14.779 1.00 95.56 96 ARG A N 1
ATOM 724 C CA . ARG A 1 96 ? -0.090 3.860 13.628 1.00 95.56 96 ARG A CA 1
ATOM 725 C C . ARG A 1 96 ? -0.424 3.127 12.321 1.00 95.56 96 ARG A C 1
ATOM 727 O O . ARG A 1 96 ? -0.359 3.730 11.258 1.00 95.56 96 ARG A O 1
ATOM 734 N N . ALA A 1 97 ? -0.786 1.848 12.397 1.00 95.12 97 ALA A N 1
ATOM 735 C CA . ALA A 1 97 ? -1.157 1.050 11.230 1.00 95.12 97 ALA A CA 1
ATOM 736 C C . ALA A 1 97 ? -2.557 1.445 10.751 1.00 95.12 97 ALA A C 1
ATOM 738 O O . ALA A 1 97 ? -2.773 1.606 9.556 1.00 95.12 97 ALA A O 1
ATOM 739 N N . LEU A 1 98 ? -3.484 1.682 11.688 1.00 94.75 98 LEU A N 1
ATOM 740 C CA . LEU A 1 98 ? -4.807 2.217 11.369 1.00 94.75 98 LEU A CA 1
ATOM 741 C C . LEU A 1 98 ? -4.702 3.603 10.719 1.00 94.75 98 LEU A C 1
ATOM 743 O O . LEU A 1 98 ? -5.343 3.841 9.701 1.00 94.75 98 LEU A O 1
ATOM 747 N N . LEU A 1 99 ? -3.861 4.488 11.263 1.00 93.88 99 LEU A N 1
ATOM 748 C CA . LEU A 1 99 ? -3.639 5.813 10.690 1.00 93.88 99 LEU A CA 1
ATOM 749 C C . LEU A 1 99 ? -3.093 5.720 9.263 1.00 93.88 99 LEU A C 1
ATOM 751 O O . LEU A 1 99 ? -3.633 6.377 8.384 1.00 93.88 99 LEU A O 1
ATOM 755 N N . TRP A 1 100 ? -2.113 4.845 9.011 1.00 92.31 100 TRP A N 1
ATOM 756 C CA . TRP A 1 100 ? -1.613 4.606 7.654 1.00 92.31 100 TRP A CA 1
ATOM 757 C C . TRP A 1 100 ? -2.736 4.188 6.693 1.00 92.31 100 TRP A C 1
ATOM 759 O O . TRP A 1 100 ? -2.820 4.724 5.593 1.00 92.31 100 TRP A O 1
ATOM 769 N N . LYS A 1 101 ? -3.636 3.279 7.105 1.00 91.25 101 LYS A N 1
ATOM 770 C CA . LYS A 1 101 ? -4.762 2.846 6.258 1.00 91.25 101 LYS A CA 1
ATOM 771 C C . LYS A 1 101 ? -5.746 3.983 5.974 1.00 91.25 101 LYS A C 1
ATOM 773 O O . LYS A 1 101 ? -6.238 4.095 4.856 1.00 91.25 101 LYS A O 1
ATOM 778 N N . ILE A 1 102 ? -6.030 4.818 6.976 1.00 89.81 102 ILE A N 1
ATOM 779 C CA . ILE A 1 102 ? -6.897 5.996 6.833 1.00 89.81 102 ILE A CA 1
ATOM 780 C C . ILE A 1 102 ? -6.257 7.009 5.882 1.00 89.81 102 ILE A C 1
ATOM 782 O O . ILE A 1 102 ? -6.909 7.461 4.949 1.00 89.81 102 ILE A O 1
ATOM 786 N N . GLU A 1 103 ? -4.980 7.338 6.081 1.00 87.81 103 GLU A N 1
ATOM 787 C CA . GLU A 1 103 ? -4.231 8.248 5.209 1.00 87.81 103 GLU A CA 1
ATOM 788 C C . GLU A 1 103 ? -4.174 7.729 3.772 1.00 87.81 103 GLU A C 1
ATOM 790 O O . GLU A 1 103 ? -4.323 8.509 2.836 1.00 87.81 103 GLU A O 1
ATOM 795 N N . TYR A 1 104 ? -4.002 6.419 3.593 1.00 85.25 104 TYR A N 1
ATOM 796 C CA . TYR A 1 104 ? -4.037 5.776 2.286 1.00 85.25 104 TYR A CA 1
ATOM 797 C C . TYR A 1 104 ? -5.416 5.906 1.622 1.00 85.25 104 TYR A C 1
ATOM 799 O O . TYR A 1 104 ? -5.494 6.334 0.477 1.00 85.25 104 TYR A O 1
ATOM 807 N N . ALA A 1 105 ? -6.504 5.614 2.341 1.00 81.75 105 ALA A N 1
ATOM 808 C CA . ALA A 1 105 ? -7.867 5.744 1.815 1.00 81.75 105 ALA A CA 1
ATOM 809 C C . ALA A 1 105 ? -8.254 7.197 1.488 1.00 81.75 105 ALA A C 1
ATOM 811 O O . ALA A 1 105 ? -9.085 7.436 0.619 1.00 81.75 105 ALA A O 1
ATOM 812 N N . LEU A 1 106 ? -7.654 8.165 2.186 1.00 77.94 106 LEU A N 1
ATOM 813 C CA . LEU A 1 106 ? -7.882 9.595 1.983 1.00 77.94 106 LEU A CA 1
ATOM 814 C C . LEU A 1 106 ? -6.918 10.233 0.975 1.00 77.94 106 LEU A C 1
ATOM 816 O O . LEU A 1 106 ? -7.006 11.445 0.758 1.00 77.94 106 LEU A O 1
ATOM 820 N N . ARG A 1 107 ? -5.998 9.474 0.362 1.00 75.44 107 ARG A N 1
ATOM 821 C CA . ARG A 1 107 ? -5.193 10.011 -0.739 1.00 75.44 107 ARG A CA 1
ATOM 822 C C . ARG A 1 107 ? -6.114 10.345 -1.906 1.00 75.44 107 ARG A C 1
ATOM 824 O O . ARG A 1 107 ? -6.623 9.464 -2.589 1.00 75.44 107 ARG A O 1
ATOM 831 N N . ASN A 1 108 ? -6.311 11.642 -2.121 1.00 56.66 108 ASN A N 1
ATOM 832 C CA . ASN A 1 108 ? -6.792 12.150 -3.392 1.00 56.66 108 ASN A CA 1
ATOM 833 C C . ASN A 1 108 ? -5.623 12.117 -4.366 1.00 56.66 108 ASN A C 1
ATOM 835 O O . ASN A 1 108 ? -4.704 12.934 -4.277 1.00 56.66 108 ASN A O 1
ATOM 839 N N . ASP A 1 109 ? -5.677 11.174 -5.292 1.00 56.47 109 ASP A N 1
ATOM 840 C CA . ASP A 1 109 ? -4.801 11.178 -6.447 1.00 56.47 109 ASP A CA 1
ATOM 841 C C . ASP A 1 109 ? -5.320 12.205 -7.452 1.00 56.47 109 ASP A C 1
ATOM 843 O O . ASP A 1 109 ? -6.032 11.875 -8.398 1.00 56.47 109 ASP A O 1
ATOM 847 N N . GLU A 1 110 ? -4.960 13.471 -7.251 1.00 50.69 110 GLU A N 1
ATOM 848 C CA . GLU A 1 110 ? -5.045 14.453 -8.337 1.00 50.69 110 GLU A CA 1
ATOM 849 C C . GLU A 1 110 ? -4.001 14.161 -9.440 1.00 50.69 110 GLU A C 1
ATOM 851 O O . GLU A 1 110 ? -4.185 14.623 -10.561 1.00 50.69 110 GLU A O 1
ATOM 856 N N . ASP A 1 111 ? -2.990 13.314 -9.175 1.00 47.53 111 ASP A N 1
ATOM 857 C CA . ASP A 1 111 ? -1.904 12.998 -10.124 1.00 47.53 111 ASP A CA 1
ATOM 858 C C . ASP A 1 111 ? -1.742 11.506 -10.509 1.00 47.53 111 ASP A C 1
ATOM 860 O O . ASP A 1 111 ? -1.106 11.218 -11.521 1.00 47.53 111 ASP A O 1
ATOM 864 N N . GLU A 1 112 ? -2.304 10.535 -9.774 1.00 46.25 112 GLU A N 1
ATOM 865 C CA . GLU A 1 112 ? -1.959 9.104 -9.961 1.00 46.25 112 GLU A CA 1
ATOM 866 C C . GLU A 1 112 ? -3.144 8.122 -10.006 1.00 46.25 112 GLU A C 1
ATOM 868 O O . GLU A 1 112 ? -2.955 6.938 -9.791 1.00 46.25 112 GLU A O 1
ATOM 873 N N . GLY A 1 113 ? -4.362 8.537 -10.371 1.00 42.69 113 GLY A N 1
ATOM 874 C CA . GLY A 1 113 ? -5.406 7.600 -10.825 1.00 42.69 113 GLY A CA 1
ATOM 875 C C . GLY A 1 113 ? -5.681 6.355 -9.952 1.00 42.69 113 GLY A C 1
ATOM 876 O O . GLY A 1 113 ? -6.136 5.342 -10.493 1.00 42.69 113 GLY A O 1
ATOM 877 N N . SER A 1 114 ? -5.434 6.376 -8.635 1.00 46.88 114 SER A N 1
ATOM 878 C CA . SER A 1 114 ? -5.815 5.270 -7.761 1.00 46.88 114 SER A CA 1
ATOM 879 C C . SER A 1 114 ? -7.329 5.227 -7.628 1.00 46.88 114 SER A C 1
ATOM 881 O O . SER A 1 114 ? -7.981 6.056 -6.995 1.00 46.88 114 SER A O 1
ATOM 883 N N . THR A 1 115 ? -7.907 4.190 -8.221 1.00 46.06 115 THR A N 1
ATOM 884 C CA . THR A 1 115 ? -9.325 3.835 -8.091 1.00 46.06 115 THR A CA 1
ATOM 885 C C . THR A 1 115 ? -9.648 3.191 -6.737 1.00 46.06 115 THR A C 1
ATOM 887 O O . THR A 1 115 ? -10.805 2.862 -6.471 1.00 46.06 115 THR A O 1
ATOM 890 N N . ILE A 1 116 ? -8.653 3.023 -5.857 1.00 53.12 116 ILE A N 1
ATOM 891 C CA . ILE A 1 116 ? -8.793 2.302 -4.584 1.00 53.12 116 ILE A CA 1
ATOM 892 C C . ILE A 1 116 ? -9.520 3.148 -3.527 1.00 53.12 116 ILE A C 1
ATOM 894 O O . ILE A 1 116 ? -10.161 2.583 -2.639 1.00 53.12 116 ILE A O 1
ATOM 898 N N . ALA A 1 117 ? -9.518 4.480 -3.661 1.00 52.84 117 ALA A N 1
ATOM 899 C CA . ALA A 1 117 ? -10.013 5.415 -2.645 1.00 52.84 117 ALA A CA 1
ATOM 900 C C . ALA A 1 117 ? -11.50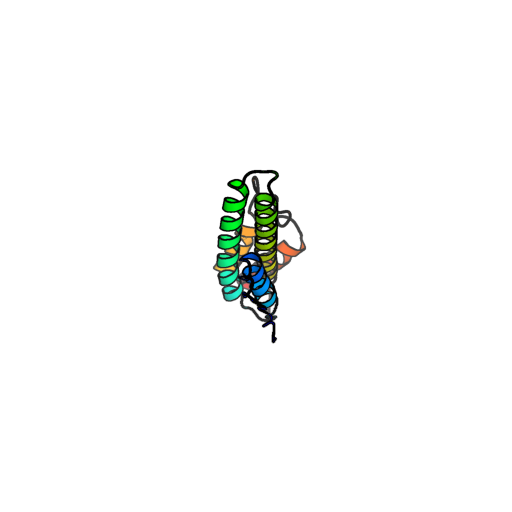4 5.266 -2.254 1.00 52.84 117 ALA A C 1
ATOM 902 O O . ALA A 1 117 ? -11.931 5.883 -1.282 1.00 52.84 117 ALA A O 1
ATOM 903 N N . TRP A 1 118 ? -12.316 4.442 -2.936 1.00 53.84 118 TRP A N 1
ATOM 904 C CA . TRP A 1 118 ? -13.770 4.417 -2.692 1.00 53.84 118 TRP A CA 1
ATOM 905 C C . TRP A 1 118 ? -14.458 3.048 -2.717 1.00 53.84 118 TRP A C 1
ATOM 907 O O . TRP A 1 118 ? -15.688 3.002 -2.624 1.00 53.84 118 TRP A O 1
ATOM 917 N N . SER A 1 119 ? -13.742 1.922 -2.823 1.00 66.38 119 SER A N 1
ATOM 918 C CA . SER A 1 119 ? -14.438 0.627 -2.786 1.00 66.38 119 SER A CA 1
ATOM 919 C C . SER A 1 119 ? -14.780 0.221 -1.344 1.00 66.38 119 SER A C 1
ATOM 921 O O . SER A 1 119 ? -13.951 0.285 -0.431 1.00 66.38 119 SER A O 1
ATOM 923 N N . PHE A 1 120 ? -16.026 -0.217 -1.130 1.00 68.31 120 PHE A N 1
ATOM 924 C CA . PHE A 1 120 ? -16.505 -0.716 0.167 1.00 68.31 120 PHE A CA 1
ATOM 925 C C . PHE A 1 120 ? -15.603 -1.818 0.749 1.00 6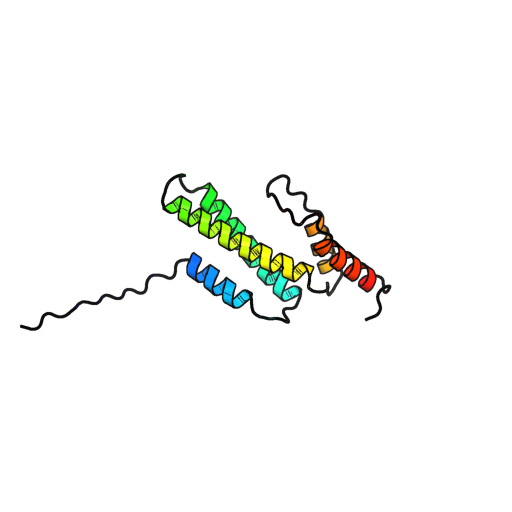8.31 120 PHE A C 1
ATOM 927 O O . PHE A 1 120 ? -15.477 -1.927 1.969 1.00 68.31 120 PHE A O 1
ATOM 934 N N . GLU A 1 121 ? -14.949 -2.592 -0.120 1.00 71.12 121 GLU A N 1
ATOM 935 C CA . GLU A 1 121 ? -14.019 -3.668 0.232 1.00 71.12 121 GLU A CA 1
ATOM 936 C C . GLU A 1 121 ? -12.774 -3.166 0.980 1.00 71.12 121 GLU A C 1
ATOM 938 O O . GLU A 1 121 ? -12.248 -3.891 1.819 1.00 71.12 121 GLU A O 1
ATOM 943 N N . HIS A 1 122 ? -12.344 -1.918 0.760 1.00 75.62 122 HIS A N 1
ATOM 944 C CA . HIS A 1 122 ? -11.199 -1.325 1.463 1.00 75.62 122 HIS A CA 1
ATOM 945 C C . HIS A 1 122 ? -11.606 -0.541 2.717 1.00 75.62 122 HIS A C 1
ATOM 947 O O . HIS A 1 122 ? -10.874 -0.535 3.706 1.00 75.62 122 HIS A O 1
ATOM 953 N N . ILE A 1 123 ? -12.790 0.080 2.724 1.00 83.62 123 ILE A N 1
ATOM 954 C CA . ILE A 1 123 ? -13.275 0.856 3.878 1.00 83.62 123 ILE A CA 1
ATOM 955 C C . ILE A 1 123 ? -13.743 -0.054 5.022 1.00 83.62 123 ILE A C 1
ATOM 957 O O . ILE A 1 123 ? -13.501 0.253 6.192 1.00 83.62 123 ILE A O 1
ATOM 961 N N . ALA A 1 124 ? -14.388 -1.184 4.718 1.00 87.38 124 ALA A N 1
ATOM 962 C CA . ALA A 1 124 ? -14.917 -2.080 5.747 1.00 87.38 124 ALA A CA 1
ATOM 963 C C . ALA A 1 124 ? -13.830 -2.625 6.706 1.00 87.38 124 ALA A C 1
ATOM 965 O O . ALA A 1 124 ? -14.039 -2.537 7.921 1.00 87.38 124 ALA A O 1
ATOM 966 N N . PRO A 1 125 ? -12.656 -3.095 6.232 1.00 88.00 125 PRO A N 1
ATOM 967 C CA . PRO A 1 125 ? -11.543 -3.469 7.108 1.00 88.00 125 PRO A CA 1
ATOM 968 C C . PRO A 1 125 ? -11.038 -2.323 7.997 1.00 88.00 125 PRO A C 1
ATOM 970 O O . PRO A 1 125 ? -10.752 -2.541 9.172 1.00 88.00 125 PRO A O 1
ATOM 973 N N . ILE A 1 126 ? -10.979 -1.089 7.479 1.00 91.06 126 ILE A N 1
ATOM 974 C CA . ILE A 1 126 ? -10.526 0.090 8.242 1.00 91.06 126 ILE A CA 1
ATOM 975 C C . ILE A 1 126 ? -11.490 0.392 9.393 1.00 91.06 126 ILE A C 1
ATOM 977 O O . ILE A 1 126 ? -11.065 0.612 10.528 1.00 91.06 126 ILE A O 1
ATOM 981 N N . VAL A 1 127 ? -12.798 0.359 9.123 1.00 91.19 127 VAL A N 1
ATOM 982 C CA . VAL A 1 127 ? -13.830 0.551 10.153 1.00 91.19 127 VAL A CA 1
ATOM 983 C C . VAL A 1 127 ? -13.785 -0.573 11.189 1.00 91.19 127 VAL A C 1
ATOM 985 O O . VAL A 1 127 ? -13.919 -0.307 12.384 1.00 91.19 127 VAL A O 1
ATOM 988 N N . ALA A 1 128 ? -13.574 -1.821 10.762 1.00 92.06 128 ALA A N 1
ATOM 989 C CA . ALA A 1 128 ? -13.434 -2.955 11.674 1.00 92.06 128 ALA A CA 1
ATOM 990 C C . ALA A 1 128 ? -12.225 -2.789 12.612 1.00 92.06 128 ALA A C 1
ATOM 992 O O . ALA A 1 128 ? -12.353 -2.980 13.823 1.00 92.06 128 ALA A O 1
ATOM 993 N N . ASP A 1 129 ? -11.079 -2.358 12.081 1.00 93.75 129 ASP A N 1
ATOM 994 C CA . ASP A 1 129 ? -9.888 -2.060 12.876 1.00 93.75 129 ASP A CA 1
ATOM 995 C C . ASP A 1 129 ? -10.120 -0.917 13.871 1.00 93.75 129 ASP A C 1
ATOM 997 O O . ASP A 1 129 ? -9.740 -1.036 15.038 1.00 93.75 129 ASP A O 1
ATOM 1001 N N . ALA A 1 130 ? -10.795 0.156 13.450 1.00 93.50 130 ALA A N 1
ATOM 1002 C CA . ALA A 1 130 ? -11.151 1.265 14.332 1.00 93.50 130 ALA A CA 1
ATOM 1003 C C . ALA A 1 130 ? -12.054 0.805 15.489 1.00 93.50 130 ALA A C 1
ATOM 1005 O O . ALA A 1 130 ? -11.749 1.071 16.651 1.00 93.50 130 ALA A O 1
ATOM 1006 N N . ARG A 1 131 ? -13.113 0.038 15.195 1.00 94.19 131 ARG A N 1
ATOM 1007 C CA . ARG A 1 131 ? -14.009 -0.534 16.217 1.00 94.19 131 ARG A CA 1
ATOM 1008 C C . ARG A 1 131 ? -13.265 -1.427 17.204 1.00 94.19 131 ARG A C 1
ATOM 1010 O O . ARG A 1 131 ? -13.513 -1.350 18.404 1.00 94.19 131 ARG A O 1
ATOM 1017 N N . ARG A 1 132 ? -12.327 -2.252 16.731 1.00 92.50 132 ARG A N 1
ATOM 1018 C CA . ARG A 1 132 ? -11.488 -3.083 17.609 1.00 92.50 132 ARG A CA 1
ATOM 1019 C C . ARG A 1 132 ? -10.614 -2.230 18.529 1.00 92.50 132 ARG A C 1
ATOM 1021 O O . ARG A 1 132 ? -10.536 -2.524 19.717 1.00 92.50 132 ARG A O 1
ATOM 1028 N N . MET A 1 133 ? -9.997 -1.161 18.021 1.00 92.06 133 MET A N 1
ATOM 1029 C CA . MET A 1 133 ? -9.175 -0.255 18.840 1.00 92.06 133 MET A CA 1
ATOM 1030 C C . MET A 1 133 ? -9.986 0.558 19.854 1.00 92.06 133 MET A C 1
ATOM 1032 O O . MET A 1 133 ? -9.455 0.917 20.902 1.00 92.06 133 MET A O 1
ATOM 1036 N N . LEU A 1 134 ? -11.263 0.812 19.571 1.00 92.06 134 LEU A N 1
ATOM 1037 C CA . LEU A 1 134 ? -12.211 1.417 20.511 1.00 92.06 134 LEU A CA 1
ATOM 1038 C C . LEU A 1 134 ? -12.778 0.409 21.530 1.00 92.06 134 LEU A C 1
ATOM 1040 O O . LEU A 1 134 ? -13.489 0.804 22.450 1.00 92.06 134 LEU A O 1
ATOM 1044 N N . GLY A 1 135 ? -12.470 -0.887 21.392 1.00 89.94 135 GLY A N 1
ATOM 1045 C CA . GLY A 1 135 ? -13.006 -1.953 22.245 1.00 89.94 135 GLY A CA 1
ATOM 1046 C C . GLY A 1 135 ? -14.454 -2.352 21.926 1.00 89.94 135 GLY A C 1
ATOM 1047 O O . GLY A 1 135 ? -15.086 -3.048 22.717 1.00 89.94 135 GLY A O 1
ATOM 1048 N N . GLU A 1 136 ? -14.988 -1.928 20.778 1.00 87.56 136 GLU A N 1
ATOM 1049 C CA . GLU A 1 136 ? -16.370 -2.183 20.349 1.00 87.56 136 GLU A CA 1
ATOM 1050 C C . GLU A 1 136 ? -16.534 -3.541 19.652 1.00 87.56 136 GLU A C 1
ATOM 1052 O O . GLU A 1 136 ? -17.608 -4.141 19.694 1.00 87.56 136 GLU A O 1
ATOM 1057 N N . ALA A 1 137 ? -15.470 -4.047 19.024 1.00 72.69 137 ALA A N 1
ATOM 1058 C CA . ALA A 1 137 ? -15.442 -5.374 18.417 1.00 72.69 137 ALA A CA 1
ATOM 1059 C C . ALA A 1 137 ? -14.718 -6.353 19.355 1.00 72.69 137 ALA A C 1
ATOM 1061 O O . ALA A 1 137 ? -13.525 -6.194 19.621 1.00 72.69 137 ALA A O 1
ATOM 1062 N N . ARG A 1 138 ? -15.442 -7.354 19.873 1.00 55.22 138 ARG A N 1
ATOM 1063 C CA . ARG A 1 138 ? -14.839 -8.468 20.621 1.00 55.22 138 ARG A CA 1
ATOM 1064 C C . ARG A 1 138 ? -14.192 -9.444 19.634 1.00 55.22 138 ARG A C 1
ATOM 1066 O O . ARG A 1 138 ? -14.775 -9.706 18.586 1.00 55.22 138 ARG A O 1
ATOM 1073 N N . SER A 1 139 ? -12.999 -9.911 20.004 1.00 52.50 139 SER A N 1
ATOM 1074 C CA . SER A 1 139 ? -12.195 -10.954 19.346 1.00 52.50 139 SER A CA 1
ATOM 1075 C C . SER A 1 139 ? -12.995 -12.185 18.947 1.00 52.50 139 SER A C 1
ATOM 1077 O O . SER A 1 139 ? -13.778 -12.635 19.819 1.00 52.50 139 SER A O 1
#

Secondary structure (DSSP, 8-state):
---------------HHHHHHHHHHHHS--TT--HHHHHHHHHHHHHHHHHHHHHHHTSPTTSHHHHHHHHHHHHHHHHHHHHHHHHHHS--SSHHHHHHHHHHHT---SSS--GGGG-HHHHHHHHHHHHHHTT-S--

Sequence (139 aa):
MAVLAHTTGAPKRASILDAVLARFDAAAGAPDDSWEELHARWLVARDAAKAAERHYLTTVDGTPACDRAGRTRDATFEWMNAIEGRMLATPAPHQRALLWKIEYALRNDEDEGSTIAWSFEHIAPIVADARRMLGEARS

Organism: NCBI:txid344880

Radius of gyration: 20.66 Å; chains: 1; bounding box: 57×46×60 Å

Foldseek 3Di:
DDDDDPPPPDPPPCPVLNVLVVVLVVVLDDPDDALVNLVVVLVVLVVQLVVLVVLLVPDDPPDPSNVVSVVSNVSSVVSNVSSVLVLLVHQQPDPVSLVVLVVVLPDDPPPDPPPPNDDPSSVVSSVVNVCVVVVNDDD

pLDDT: mean 73.85, std 18.88, range [31.62, 95.56]